Protein AF-A0A6B1FF63-F1 (afdb_monomer_lite)

Structure (mmCIF, N/CA/C/O backbone):
data_AF-A0A6B1FF63-F1
#
_entry.id   AF-A0A6B1FF63-F1
#
loop_
_atom_site.group_PDB
_atom_site.id
_atom_site.type_symbol
_atom_site.labe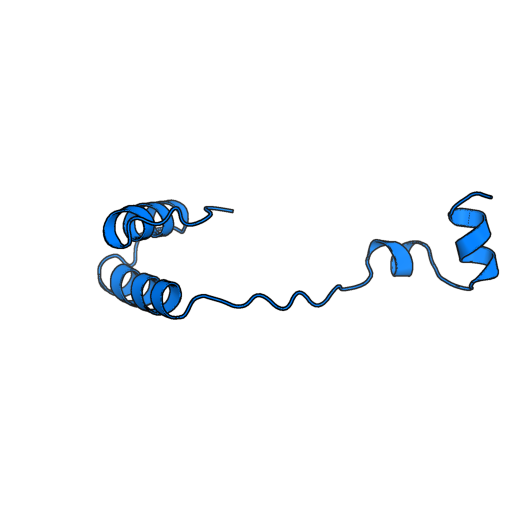l_atom_id
_atom_site.label_alt_id
_atom_site.label_comp_id
_atom_site.label_asym_id
_atom_site.label_entity_id
_atom_site.label_seq_id
_atom_site.pdbx_PDB_ins_code
_atom_site.Cartn_x
_atom_site.Cartn_y
_atom_site.Cartn_z
_atom_site.occupancy
_atom_site.B_iso_or_equiv
_atom_site.auth_seq_id
_atom_site.auth_comp_id
_atom_site.auth_asym_id
_atom_site.auth_atom_id
_atom_site.pdbx_PDB_model_num
ATOM 1 N N . MET A 1 1 ? 24.970 10.955 -26.631 1.00 68.75 1 MET A N 1
ATOM 2 C CA . MET A 1 1 ? 24.111 9.926 -27.270 1.00 68.75 1 MET A CA 1
ATOM 3 C C . MET A 1 1 ? 22.713 10.013 -26.674 1.00 68.75 1 MET A C 1
ATOM 5 O O . MET A 1 1 ? 22.616 10.196 -25.471 1.00 68.75 1 MET A O 1
ATOM 9 N N . SER A 1 2 ? 21.646 9.934 -27.477 1.00 91.44 2 SER A N 1
ATOM 10 C CA . SER A 1 2 ? 20.265 9.958 -26.965 1.00 91.44 2 SER A CA 1
ATOM 11 C C . SER A 1 2 ? 19.766 8.546 -26.648 1.00 91.44 2 SER A C 1
ATOM 13 O O . SER A 1 2 ? 20.177 7.594 -27.310 1.00 91.44 2 SER A O 1
ATOM 15 N N . LEU A 1 3 ? 18.830 8.411 -25.698 1.00 90.06 3 LEU A N 1
ATOM 16 C CA . LEU A 1 3 ? 18.212 7.125 -25.334 1.00 90.06 3 LEU A CA 1
ATOM 17 C C . LEU A 1 3 ? 17.687 6.370 -26.564 1.00 90.06 3 LEU A C 1
ATOM 19 O O . LEU A 1 3 ? 17.883 5.169 -26.691 1.00 90.06 3 LEU A O 1
ATOM 23 N N . ALA A 1 4 ? 17.077 7.083 -27.515 1.00 90.31 4 ALA A N 1
ATOM 24 C CA . ALA A 1 4 ? 16.581 6.488 -28.752 1.00 90.31 4 ALA A CA 1
ATOM 25 C C . ALA A 1 4 ? 17.695 5.855 -29.607 1.00 90.31 4 ALA A C 1
ATOM 27 O O . ALA A 1 4 ? 17.485 4.782 -30.169 1.00 90.31 4 ALA A O 1
ATOM 28 N N . LYS A 1 5 ? 18.874 6.490 -29.694 1.00 95.00 5 LYS A N 1
ATOM 29 C CA . LYS A 1 5 ? 20.032 5.915 -30.396 1.00 95.00 5 LYS A CA 1
ATOM 30 C C . LYS A 1 5 ? 20.560 4.691 -29.649 1.00 95.00 5 LYS A C 1
ATOM 32 O O . LYS A 1 5 ? 20.769 3.661 -30.276 1.00 95.00 5 LYS A O 1
ATOM 37 N N . SER A 1 6 ? 20.697 4.776 -28.328 1.00 95.69 6 SER A N 1
ATOM 38 C CA . SER A 1 6 ? 21.166 3.657 -27.501 1.00 95.69 6 SER A CA 1
ATOM 39 C C . SER A 1 6 ? 20.251 2.433 -27.605 1.00 95.69 6 SER A C 1
ATOM 41 O O . SER A 1 6 ? 20.734 1.326 -27.814 1.00 95.69 6 SER A O 1
ATOM 43 N N . LEU A 1 7 ? 18.931 2.632 -27.544 1.00 94.75 7 LEU A N 1
ATOM 44 C CA . LEU A 1 7 ? 17.942 1.559 -27.678 1.00 94.75 7 LEU A CA 1
ATOM 45 C C . LEU A 1 7 ? 17.963 0.912 -29.069 1.00 94.75 7 LEU A C 1
ATOM 47 O O . LEU A 1 7 ? 17.848 -0.306 -29.174 1.00 94.75 7 LEU A O 1
ATOM 51 N N . LYS A 1 8 ? 18.183 1.707 -30.128 1.00 93.44 8 LYS A N 1
ATOM 52 C CA . LYS A 1 8 ? 18.361 1.190 -31.491 1.00 93.44 8 LYS A CA 1
ATOM 53 C C . LYS A 1 8 ? 19.592 0.288 -31.596 1.00 93.44 8 LYS A C 1
ATOM 55 O O . LYS A 1 8 ? 19.492 -0.778 -32.190 1.00 93.44 8 LYS A O 1
ATOM 60 N N . TYR A 1 9 ? 20.722 0.689 -31.010 1.00 95.56 9 TYR A N 1
ATOM 61 C CA . TYR A 1 9 ? 21.930 -0.144 -30.988 1.00 95.56 9 TYR A CA 1
ATOM 62 C C . TYR A 1 9 ? 21.763 -1.404 -30.132 1.00 95.56 9 TYR A C 1
ATOM 64 O O . TYR A 1 9 ? 22.285 -2.451 -30.490 1.00 95.56 9 TYR A O 1
ATOM 72 N N . ALA A 1 10 ? 21.007 -1.320 -29.036 1.00 93.25 10 ALA A N 1
ATOM 73 C CA . ALA A 1 10 ? 20.724 -2.453 -28.158 1.00 93.25 10 ALA A CA 1
ATOM 74 C C . ALA A 1 10 ? 19.635 -3.406 -28.693 1.00 93.25 10 ALA A C 1
ATOM 76 O O . ALA A 1 10 ? 19.378 -4.433 -28.073 1.00 93.25 10 ALA A O 1
ATOM 77 N N . GLY A 1 11 ? 18.952 -3.067 -29.795 1.00 94.94 11 GLY A N 1
ATOM 78 C CA . GLY A 1 11 ? 17.834 -3.859 -30.323 1.00 94.94 11 GLY A CA 1
ATOM 79 C C . GLY A 1 11 ? 16.592 -3.873 -29.422 1.00 94.94 11 GLY A C 1
ATOM 80 O O . GLY A 1 11 ? 15.736 -4.742 -29.565 1.00 94.94 11 GLY A O 1
ATOM 81 N N . VAL A 1 12 ? 16.471 -2.922 -28.490 1.00 92.81 12 VAL A N 1
ATOM 82 C CA . VAL A 1 12 ? 15.366 -2.860 -27.522 1.00 92.81 12 VAL A CA 1
ATOM 83 C C . VAL A 1 12 ? 14.347 -1.820 -27.974 1.00 92.81 12 VAL A C 1
ATOM 85 O O . VAL A 1 12 ? 14.687 -0.676 -28.279 1.00 92.81 12 VAL A O 1
ATOM 88 N N . SER A 1 13 ? 13.064 -2.185 -27.994 1.00 92.06 13 SER A N 1
ATOM 89 C CA . SER A 1 13 ? 12.006 -1.221 -28.299 1.00 92.06 13 SER A CA 1
ATOM 90 C C . SER A 1 13 ? 11.831 -0.218 -27.153 1.00 92.06 13 SER A C 1
ATOM 92 O O . SER A 1 13 ? 11.997 -0.540 -25.976 1.00 92.06 13 SER A O 1
ATOM 94 N N . LYS A 1 14 ? 11.431 1.016 -27.480 1.00 91.69 14 LYS A N 1
ATOM 95 C CA . LYS A 1 14 ? 11.113 2.030 -26.458 1.00 91.69 14 LYS A CA 1
ATOM 96 C C . LYS A 1 14 ? 10.024 1.548 -25.499 1.00 91.69 14 LYS A C 1
ATOM 98 O O . LYS A 1 14 ? 10.115 1.805 -24.304 1.00 91.69 14 LYS A O 1
ATOM 103 N N . CYS A 1 15 ? 9.027 0.828 -26.014 1.00 92.12 15 CYS A N 1
ATOM 104 C CA . CYS A 1 15 ? 7.944 0.286 -25.202 1.00 92.12 15 CYS A CA 1
ATOM 105 C C . CYS A 1 15 ? 8.461 -0.750 -24.202 1.00 92.12 15 CYS A C 1
ATOM 107 O O . CYS A 1 15 ? 8.133 -0.660 -23.026 1.00 92.12 15 CYS A O 1
ATOM 109 N N . ALA A 1 16 ? 9.316 -1.678 -24.640 1.00 90.69 16 ALA A N 1
ATOM 110 C CA . ALA A 1 16 ? 9.913 -2.672 -23.752 1.00 90.69 16 ALA A CA 1
ATOM 111 C C . ALA A 1 16 ? 10.803 -2.031 -22.678 1.00 90.69 16 ALA A C 1
ATOM 113 O O . ALA A 1 1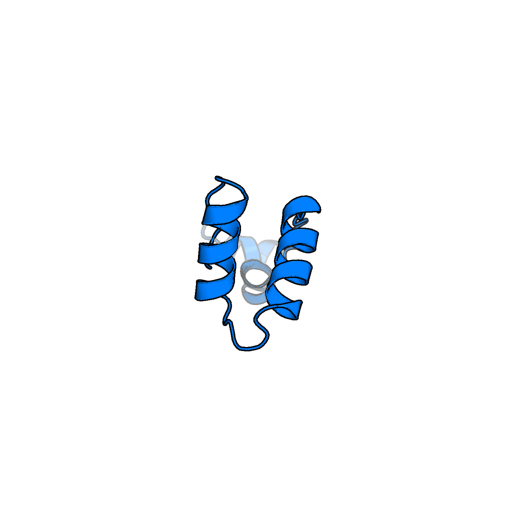6 ? 10.860 -2.535 -21.563 1.00 90.69 16 ALA A O 1
ATOM 114 N N . TRP A 1 17 ? 11.472 -0.916 -22.992 1.00 91.50 17 TRP A N 1
ATOM 115 C CA . TRP A 1 17 ? 12.275 -0.171 -22.023 1.00 91.50 17 TRP A CA 1
ATOM 116 C C . TRP A 1 17 ? 11.422 0.513 -20.946 1.00 91.50 17 TRP A C 1
ATOM 118 O O . TRP A 1 17 ? 11.674 0.334 -19.758 1.00 91.50 17 TRP A O 1
ATOM 128 N N . TYR A 1 18 ? 10.410 1.289 -21.347 1.00 90.81 18 TYR A N 1
ATOM 129 C CA . TYR A 1 18 ? 9.598 2.071 -20.406 1.00 90.81 18 TYR A CA 1
ATOM 130 C C . TYR A 1 18 ? 8.546 1.248 -19.667 1.00 90.81 18 TYR A C 1
ATOM 132 O O . TYR A 1 18 ? 8.294 1.490 -18.490 1.00 90.81 18 TYR A O 1
ATOM 140 N N . TYR A 1 19 ? 7.937 0.281 -20.344 1.00 88.50 19 TYR A N 1
ATOM 141 C CA . TYR A 1 19 ? 6.857 -0.539 -19.799 1.00 88.50 19 TYR A CA 1
ATOM 142 C C . TYR A 1 19 ? 7.347 -1.922 -19.378 1.00 88.50 19 TYR A C 1
ATOM 144 O O . TYR A 1 19 ? 6.571 -2.876 -19.353 1.00 88.50 19 TYR A O 1
ATOM 152 N N . LYS A 1 20 ? 8.638 -2.048 -19.042 1.00 85.44 20 LYS A N 1
ATOM 153 C CA . LYS A 1 20 ? 9.168 -3.291 -18.492 1.00 85.44 20 LYS A CA 1
ATOM 154 C C . LYS A 1 20 ? 8.449 -3.588 -17.171 1.00 85.44 20 LYS A C 1
ATOM 156 O O . LYS A 1 20 ? 8.565 -2.783 -16.240 1.00 85.44 20 LYS A O 1
ATOM 161 N N . PRO A 1 21 ? 7.738 -4.724 -17.047 1.00 82.56 21 PRO A N 1
ATOM 162 C CA . PRO A 1 21 ? 7.144 -5.103 -15.778 1.00 82.56 21 PRO A CA 1
ATOM 163 C C . PRO A 1 21 ? 8.271 -5.260 -14.759 1.00 82.56 21 PRO A C 1
ATOM 165 O O . PRO A 1 21 ? 9.176 -6.077 -14.922 1.00 82.56 21 PRO A O 1
ATOM 168 N N . THR A 1 22 ? 8.251 -4.413 -13.735 1.00 80.75 22 THR A N 1
ATOM 169 C CA . THR A 1 22 ? 9.171 -4.517 -12.606 1.00 80.75 22 THR A CA 1
ATOM 170 C C . THR A 1 22 ? 8.465 -5.299 -11.517 1.00 80.75 22 THR A C 1
ATOM 172 O O . THR A 1 22 ? 7.450 -4.845 -10.987 1.00 80.75 22 THR A O 1
ATOM 175 N N . THR A 1 23 ? 8.995 -6.465 -11.169 1.00 81.75 23 THR A N 1
ATOM 176 C CA . THR A 1 23 ? 8.559 -7.192 -9.978 1.00 81.75 23 THR A CA 1
ATOM 177 C C . THR A 1 23 ? 8.996 -6.407 -8.749 1.00 81.75 23 THR A C 1
ATOM 179 O O . THR A 1 23 ? 10.188 -6.219 -8.509 1.00 81.75 23 THR A O 1
ATOM 182 N N . ARG A 1 24 ? 8.026 -5.900 -7.987 1.00 79.50 24 ARG A N 1
ATOM 183 C CA . ARG A 1 24 ? 8.274 -5.303 -6.674 1.00 79.50 24 ARG A CA 1
ATOM 184 C C . ARG A 1 24 ? 8.024 -6.362 -5.614 1.00 79.50 24 ARG A C 1
ATOM 186 O O . ARG A 1 24 ? 6.891 -6.804 -5.453 1.00 79.50 24 ARG A O 1
ATOM 193 N N . GLU A 1 25 ? 9.066 -6.734 -4.883 1.00 81.62 25 GLU A N 1
ATOM 194 C CA . GLU A 1 25 ? 8.912 -7.510 -3.655 1.00 81.62 25 GLU A CA 1
ATOM 195 C C . GLU A 1 25 ? 8.391 -6.582 -2.556 1.00 81.62 25 G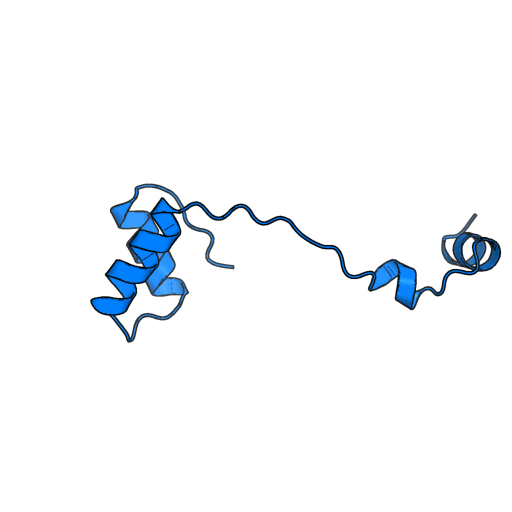LU A C 1
ATOM 197 O O . GLU A 1 25 ? 9.143 -5.844 -1.920 1.00 81.62 25 GLU A O 1
ATOM 202 N N . VAL A 1 26 ? 7.073 -6.569 -2.368 1.00 79.06 26 VAL A N 1
ATOM 203 C CA . VAL A 1 26 ? 6.449 -5.853 -1.255 1.00 79.06 26 VAL A CA 1
ATOM 204 C C . VAL A 1 26 ? 6.380 -6.810 -0.075 1.00 79.06 26 VAL A C 1
ATOM 206 O O . VAL A 1 26 ? 5.548 -7.713 -0.048 1.00 79.06 26 VAL A O 1
ATOM 209 N N . ARG A 1 27 ? 7.258 -6.615 0.912 1.00 81.75 27 ARG A N 1
ATOM 210 C CA . ARG A 1 27 ? 7.108 -7.273 2.212 1.00 81.75 27 ARG A CA 1
ATOM 211 C C . ARG A 1 27 ? 5.979 -6.580 2.961 1.00 81.75 27 ARG A C 1
ATOM 213 O O . ARG A 1 27 ? 6.114 -5.424 3.354 1.00 81.75 27 ARG A O 1
ATOM 220 N N . LEU A 1 28 ? 4.856 -7.275 3.095 1.00 82.19 28 LEU A N 1
ATOM 221 C CA . LEU A 1 28 ? 3.737 -6.822 3.908 1.00 82.19 28 LEU A CA 1
ATOM 222 C C . LEU A 1 28 ? 4.017 -7.169 5.368 1.00 82.19 28 LEU A C 1
ATOM 224 O O . LEU A 1 28 ? 4.456 -8.274 5.675 1.00 82.19 28 LEU A O 1
ATOM 228 N N . ASP A 1 29 ? 3.763 -6.215 6.255 1.00 86.12 29 ASP A N 1
ATOM 229 C CA . ASP A 1 29 ? 3.774 -6.469 7.690 1.00 86.12 29 ASP A CA 1
ATOM 230 C C . ASP A 1 29 ? 2.545 -7.312 8.049 1.00 86.12 29 ASP A C 1
ATOM 232 O O . ASP A 1 29 ? 1.404 -6.875 7.862 1.00 86.12 29 ASP A O 1
ATOM 236 N N . GLN A 1 30 ? 2.783 -8.523 8.552 1.00 88.44 30 GLN A N 1
ATOM 237 C CA . GLN A 1 30 ? 1.716 -9.452 8.902 1.00 88.44 30 GLN A CA 1
ATOM 238 C C . GLN A 1 30 ? 0.801 -8.885 9.995 1.00 88.44 30 GLN A C 1
ATOM 240 O O . GLN A 1 30 ? -0.410 -9.083 9.927 1.00 88.44 30 GLN A O 1
ATOM 245 N N . GLY A 1 31 ? 1.332 -8.087 10.930 1.00 87.06 31 GLY A N 1
ATOM 246 C CA . GLY A 1 31 ? 0.513 -7.444 11.958 1.00 87.06 31 GLY A CA 1
ATOM 247 C C . GLY A 1 31 ? -0.508 -6.476 11.358 1.00 87.06 31 GLY A C 1
ATOM 248 O O . GLY A 1 31 ? -1.654 -6.408 11.806 1.00 87.06 31 GLY A O 1
ATOM 249 N N . ILE A 1 32 ? -0.132 -5.763 10.291 1.00 86.19 32 ILE A N 1
ATOM 250 C CA . ILE A 1 32 ? -1.052 -4.879 9.564 1.00 86.19 32 ILE A CA 1
ATOM 251 C C . ILE A 1 32 ? -2.112 -5.703 8.826 1.00 86.19 32 ILE A C 1
ATOM 253 O O . ILE A 1 32 ? -3.284 -5.327 8.845 1.00 86.19 32 ILE A O 1
ATOM 257 N N . VAL A 1 33 ? -1.734 -6.822 8.202 1.00 89.56 33 VAL A N 1
ATOM 258 C CA . VAL A 1 33 ? -2.677 -7.711 7.497 1.00 89.56 33 VAL A CA 1
ATOM 259 C C . VAL A 1 33 ? -3.739 -8.257 8.455 1.00 89.56 33 VAL A C 1
ATOM 261 O O . VAL A 1 33 ? -4.937 -8.196 8.156 1.00 89.56 33 VAL A O 1
ATOM 264 N N . ASP A 1 34 ? -3.321 -8.708 9.633 1.00 92.31 34 ASP A N 1
ATOM 265 C CA . ASP A 1 34 ? -4.225 -9.259 10.642 1.00 92.31 34 ASP A CA 1
ATOM 266 C C . ASP A 1 34 ? -5.166 -8.172 11.195 1.00 92.31 34 ASP A C 1
ATOM 268 O O . ASP A 1 34 ? -6.379 -8.385 11.320 1.00 92.31 34 ASP A O 1
ATOM 272 N N . ALA A 1 35 ? -4.646 -6.961 11.426 1.00 90.06 35 ALA A N 1
ATOM 273 C CA . ALA A 1 35 ? -5.451 -5.812 11.835 1.00 90.06 35 ALA A CA 1
ATOM 274 C C . ALA A 1 35 ? -6.499 -5.435 10.774 1.00 90.06 35 ALA A C 1
ATOM 276 O O . ALA A 1 35 ? -7.672 -5.244 11.113 1.00 90.06 35 ALA A O 1
ATOM 277 N N . VAL A 1 36 ? -6.119 -5.393 9.488 1.00 90.50 36 VAL A N 1
ATOM 278 C CA . VAL A 1 36 ? -7.048 -5.154 8.366 1.00 90.50 36 VAL A CA 1
ATOM 279 C C . VAL A 1 36 ? -8.177 -6.181 8.382 1.00 90.50 36 VAL A C 1
ATOM 281 O O . VAL A 1 36 ? -9.348 -5.798 8.315 1.00 90.50 36 VAL A O 1
ATOM 284 N N . SER A 1 37 ? -7.841 -7.466 8.506 1.00 91.38 37 SER A N 1
ATOM 285 C CA . SER A 1 37 ? -8.824 -8.550 8.556 1.00 91.38 37 SER A CA 1
ATOM 286 C C . SER A 1 37 ? -9.808 -8.349 9.713 1.00 91.38 37 SER A C 1
ATOM 288 O O . SER A 1 37 ? -11.024 -8.295 9.501 1.00 91.38 37 SER A O 1
ATOM 290 N N . SER A 1 38 ? -9.292 -8.090 10.917 1.00 93.38 38 SER A N 1
ATOM 291 C CA . SER A 1 38 ? -10.112 -7.895 12.117 1.00 93.38 38 SER A CA 1
ATOM 292 C C . SER A 1 38 ? -11.075 -6.700 12.017 1.00 93.38 38 SER A C 1
ATOM 294 O O . SER A 1 38 ? -12.241 -6.799 12.412 1.00 93.38 38 SER A O 1
ATOM 296 N N . ILE A 1 39 ? -10.625 -5.573 11.455 1.00 91.88 39 ILE A N 1
ATOM 297 C CA . ILE A 1 39 ? -11.447 -4.367 11.305 1.00 91.88 39 ILE A CA 1
ATOM 298 C C . ILE A 1 39 ? -12.469 -4.570 10.188 1.00 91.88 39 ILE A C 1
ATOM 300 O O . ILE A 1 39 ? -13.614 -4.147 10.345 1.00 91.88 39 ILE A O 1
ATOM 304 N N . SER A 1 40 ? -12.098 -5.248 9.098 1.00 92.94 40 SER A N 1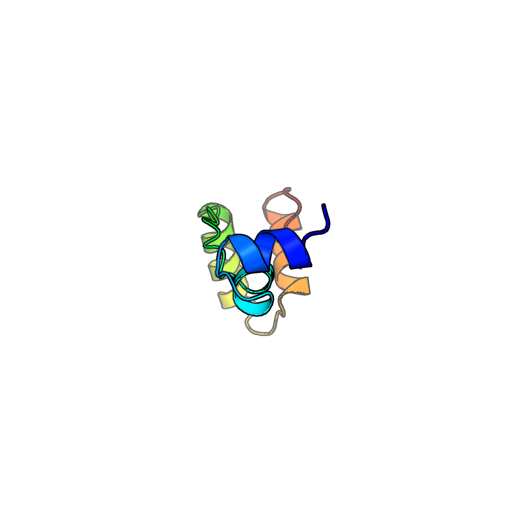
ATOM 305 C CA . SER A 1 40 ? -13.016 -5.519 7.987 1.00 92.94 40 SER A CA 1
ATOM 306 C C . SER A 1 40 ? -14.199 -6.382 8.430 1.00 92.94 40 SER A C 1
ATOM 308 O O . SER A 1 40 ? -15.338 -6.074 8.086 1.00 92.94 40 SER A O 1
ATOM 310 N N . ALA A 1 41 ? -13.954 -7.373 9.294 1.00 93.06 41 ALA A N 1
ATOM 311 C CA . ALA A 1 41 ? -15.000 -8.208 9.874 1.00 93.06 41 ALA A CA 1
ATOM 312 C C . ALA A 1 41 ? -15.960 -7.397 10.764 1.00 93.06 41 ALA A C 1
ATOM 314 O O . ALA A 1 41 ? -17.173 -7.587 10.716 1.00 93.06 41 ALA A O 1
ATOM 315 N N . LYS A 1 42 ? -15.433 -6.446 11.547 1.00 94.19 42 LYS A N 1
ATOM 316 C CA . LYS A 1 42 ? -16.239 -5.566 12.415 1.00 94.19 42 LYS A CA 1
ATOM 317 C C . LYS A 1 42 ? -16.973 -4.467 11.639 1.00 94.19 42 LYS A C 1
ATOM 319 O O . LYS A 1 42 ? -18.023 -3.994 12.075 1.00 94.19 42 LYS A O 1
ATOM 324 N N . ARG A 1 43 ? -16.391 -3.985 10.538 1.00 91.81 43 ARG A N 1
ATOM 325 C CA . ARG A 1 43 ? -16.840 -2.813 9.770 1.00 91.81 43 ARG A CA 1
ATOM 326 C C . ARG A 1 43 ? -16.749 -3.090 8.259 1.00 91.81 43 ARG A C 1
ATOM 328 O O . ARG A 1 43 ? -15.955 -2.450 7.570 1.00 91.81 43 ARG A O 1
ATOM 335 N N . PRO A 1 44 ? -17.605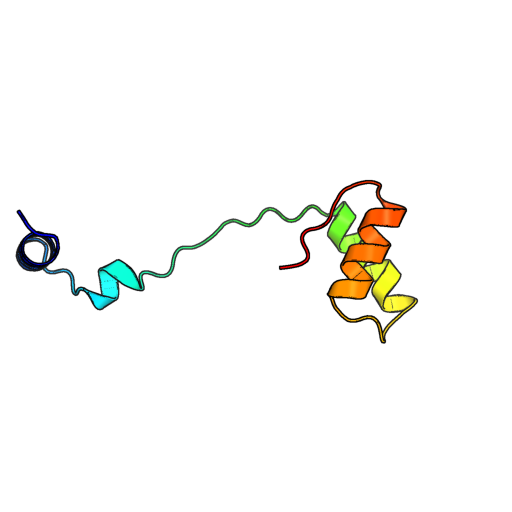 -3.968 7.709 1.00 91.50 44 PRO A N 1
ATOM 336 C CA . PRO A 1 44 ? -17.520 -4.386 6.305 1.00 91.50 44 PRO A CA 1
ATOM 337 C C . PRO A 1 44 ? -17.772 -3.250 5.301 1.00 91.50 44 PRO A C 1
ATOM 339 O O . PRO A 1 44 ? -17.368 -3.330 4.147 1.00 91.50 44 PRO A O 1
ATOM 342 N N . THR A 1 45 ? -18.410 -2.157 5.727 1.00 94.75 45 THR A N 1
ATOM 343 C CA . THR A 1 45 ? -18.681 -0.979 4.886 1.00 94.75 45 THR A CA 1
ATOM 344 C C . THR A 1 45 ? -17.524 0.024 4.837 1.00 94.75 45 THR A C 1
ATOM 346 O O . THR A 1 45 ? -17.624 1.060 4.170 1.00 94.75 45 THR A O 1
ATOM 349 N N . TYR A 1 46 ? -16.426 -0.218 5.560 1.00 93.06 46 TYR A N 1
ATOM 350 C CA . TYR A 1 46 ? -15.287 0.694 5.561 1.00 93.06 46 TYR A CA 1
ATOM 351 C C . TYR A 1 46 ? -14.484 0.561 4.268 1.00 93.06 46 TYR A C 1
ATOM 353 O O . TYR A 1 46 ? -13.860 -0.455 3.991 1.00 93.06 46 TYR A O 1
ATOM 361 N N . GLY A 1 47 ? -14.434 1.651 3.500 1.00 89.50 47 GLY A N 1
ATOM 362 C CA . GLY A 1 47 ? -13.484 1.780 2.398 1.00 89.50 47 GLY A CA 1
ATOM 363 C C . GLY A 1 47 ? -12.039 1.937 2.888 1.00 89.50 47 GLY A C 1
ATOM 364 O O . GLY A 1 47 ? -11.784 2.268 4.050 1.00 89.50 47 GLY A O 1
ATOM 365 N N . THR A 1 48 ? -11.084 1.803 1.968 1.00 90.06 48 THR A N 1
ATOM 366 C CA . THR A 1 48 ? -9.628 1.841 2.219 1.00 90.06 48 THR A CA 1
ATOM 367 C C . THR A 1 48 ? -9.160 3.021 3.071 1.00 90.06 48 THR A C 1
ATOM 369 O O . THR A 1 48 ? -8.361 2.843 3.986 1.00 90.06 48 THR A O 1
ATOM 372 N N . ARG A 1 49 ? -9.699 4.228 2.853 1.00 89.88 49 ARG A N 1
ATOM 373 C CA . ARG A 1 49 ? -9.345 5.409 3.665 1.00 89.88 49 ARG A CA 1
ATOM 374 C C . ARG A 1 49 ? -9.755 5.280 5.132 1.00 89.88 49 ARG A C 1
ATOM 376 O O . ARG A 1 49 ? -8.991 5.678 6.007 1.00 89.88 49 ARG A O 1
ATOM 383 N N . ARG A 1 50 ? -10.955 4.753 5.401 1.00 92.69 50 ARG A N 1
ATOM 384 C CA . ARG A 1 50 ? -11.439 4.555 6.777 1.00 92.69 50 ARG A CA 1
ATOM 385 C C . ARG A 1 50 ? -10.688 3.416 7.455 1.00 92.69 50 ARG A C 1
ATOM 387 O O . ARG A 1 50 ? -10.329 3.562 8.616 1.00 92.69 50 ARG A O 1
ATOM 394 N N . MET A 1 51 ? -10.381 2.353 6.710 1.00 92.38 51 MET A N 1
ATOM 395 C CA . MET A 1 51 ? -9.542 1.248 7.181 1.00 92.38 51 MET A CA 1
ATOM 396 C C . MET A 1 51 ? -8.157 1.737 7.612 1.00 92.38 51 MET A C 1
ATOM 398 O O . MET A 1 51 ? -7.777 1.546 8.761 1.00 92.38 51 MET A O 1
ATOM 402 N N . ALA A 1 52 ? -7.437 2.450 6.740 1.00 91.06 52 ALA A N 1
ATOM 403 C CA . ALA A 1 52 ? -6.101 2.962 7.051 1.00 91.06 52 ALA A CA 1
ATOM 404 C C . ALA A 1 52 ? -6.103 3.910 8.263 1.00 91.06 52 ALA A C 1
ATOM 406 O O . ALA A 1 52 ? -5.210 3.839 9.107 1.00 91.06 52 ALA A O 1
ATOM 407 N N . ALA A 1 53 ? -7.119 4.774 8.384 1.00 92.06 53 ALA A N 1
ATOM 408 C CA . ALA A 1 53 ? -7.262 5.666 9.533 1.00 92.06 53 ALA A CA 1
ATOM 409 C C . ALA A 1 53 ? -7.528 4.902 10.840 1.00 92.06 53 ALA A C 1
ATOM 411 O O . ALA A 1 53 ? -6.962 5.257 11.871 1.00 92.06 53 ALA A O 1
ATOM 412 N N . GLN A 1 54 ? -8.362 3.860 10.799 1.00 92.38 54 GLN A N 1
ATOM 413 C CA . GLN A 1 54 ? -8.648 3.020 11.961 1.00 92.38 54 GLN A CA 1
ATOM 414 C C . GLN A 1 54 ? -7.399 2.247 12.403 1.00 92.38 54 GLN A C 1
ATOM 416 O O . GLN A 1 54 ? -7.032 2.312 13.570 1.00 92.38 54 GLN A O 1
ATOM 421 N N . ILE A 1 55 ? -6.694 1.610 11.464 1.00 92.06 55 ILE A N 1
ATOM 422 C CA . ILE A 1 55 ? -5.462 0.861 11.755 1.00 92.06 55 ILE A CA 1
ATOM 423 C C . ILE A 1 55 ? -4.390 1.790 12.320 1.00 92.06 55 ILE A C 1
ATOM 425 O O . ILE A 1 55 ? -3.744 1.453 13.305 1.00 92.06 55 ILE A O 1
ATOM 429 N N . SER A 1 56 ? -4.241 2.991 11.752 1.00 92.12 56 SER A N 1
ATOM 430 C CA . SER A 1 56 ? -3.254 3.956 12.251 1.00 92.12 56 SER A CA 1
ATOM 431 C C . SER A 1 56 ? -3.540 4.396 13.691 1.00 92.12 56 SER A C 1
ATOM 433 O O . SER A 1 56 ? -2.611 4.685 14.437 1.00 92.12 56 SER A O 1
ATOM 435 N N . ARG A 1 57 ? -4.819 4.446 14.092 1.00 90.31 57 AR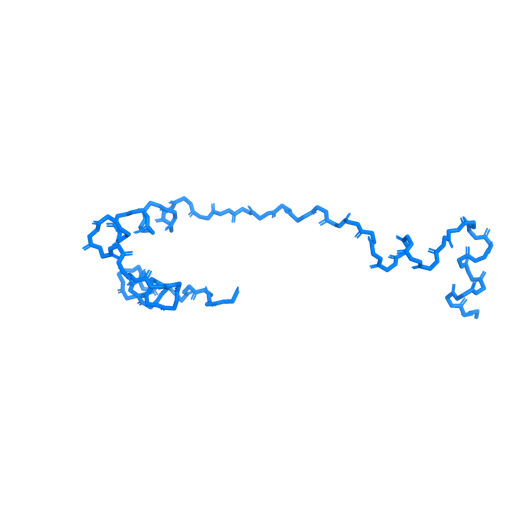G A N 1
ATOM 436 C CA . ARG A 1 57 ? -5.223 4.751 15.474 1.00 90.31 57 ARG A CA 1
ATOM 437 C C . ARG A 1 57 ? -4.968 3.585 16.425 1.00 90.31 57 ARG A C 1
ATOM 439 O O . ARG A 1 57 ? -4.554 3.830 17.548 1.00 90.31 57 ARG A O 1
ATOM 446 N N . GLU A 1 58 ? -5.226 2.354 15.992 1.00 88.94 58 GLU A N 1
ATOM 447 C CA . GLU A 1 58 ? -5.056 1.156 16.828 1.00 88.94 58 GLU A CA 1
ATOM 448 C C . GLU A 1 58 ? -3.580 0.772 17.005 1.00 88.94 58 GLU A C 1
ATOM 450 O O . GLU A 1 58 ? -3.169 0.411 18.102 1.00 88.94 58 GLU A O 1
ATOM 455 N N . MET A 1 59 ? -2.774 0.898 15.949 1.00 86.25 59 MET A N 1
ATOM 456 C CA . MET A 1 59 ? -1.367 0.477 15.934 1.00 86.25 59 MET A CA 1
ATOM 457 C C . MET A 1 59 ? -0.390 1.603 16.298 1.00 86.25 59 MET A C 1
ATOM 459 O O . MET A 1 59 ? 0.792 1.348 16.498 1.00 86.25 59 MET A O 1
ATOM 463 N N . GLY A 1 60 ? -0.837 2.864 16.303 1.00 85.50 60 GLY A N 1
ATOM 464 C CA . GLY A 1 60 ? 0.038 4.028 16.500 1.00 85.50 60 GLY A CA 1
ATOM 465 C C . GLY A 1 60 ? 1.035 4.282 15.358 1.00 85.50 60 GLY A C 1
ATOM 466 O O . GLY A 1 60 ? 1.893 5.153 15.479 1.00 85.50 60 GLY A O 1
ATOM 467 N N . VAL A 1 61 ? 0.926 3.551 14.243 1.00 83.25 61 VAL A N 1
ATOM 468 C CA . VAL A 1 61 ? 1.809 3.661 13.073 1.00 83.25 61 VAL A CA 1
ATOM 469 C C . VAL A 1 61 ? 1.032 4.257 11.897 1.00 83.25 61 VAL A C 1
ATOM 471 O O . VAL A 1 61 ? -0.064 3.785 11.591 1.00 83.25 61 VAL A O 1
ATOM 474 N N . PRO A 1 62 ? 1.563 5.272 11.193 1.00 81.94 62 PRO A N 1
ATOM 475 C CA . PRO A 1 62 ? 0.895 5.826 10.023 1.00 81.94 62 PRO A CA 1
ATOM 476 C C . PRO A 1 62 ? 0.863 4.808 8.873 1.00 81.94 62 PRO A C 1
ATOM 478 O O . PRO A 1 62 ? 1.893 4.478 8.288 1.00 81.94 62 PRO A O 1
ATOM 481 N N . VAL A 1 63 ? -0.335 4.349 8.501 1.00 82.44 63 VAL A N 1
ATOM 482 C CA . VAL A 1 63 ? -0.537 3.466 7.342 1.00 82.44 63 VAL A CA 1
ATOM 483 C C . VAL A 1 63 ? -0.780 4.302 6.086 1.00 82.44 63 VAL A C 1
ATOM 485 O O . VAL A 1 63 ? -1.651 5.182 6.059 1.00 82.44 63 VAL A O 1
ATOM 488 N N . ASN A 1 64 ? -0.005 4.034 5.029 1.00 77.75 64 ASN A N 1
ATOM 489 C CA . ASN A 1 64 ? -0.157 4.724 3.751 1.00 77.75 64 ASN A CA 1
ATOM 490 C C . ASN A 1 64 ? -1.566 4.488 3.166 1.00 77.75 64 ASN A C 1
ATOM 492 O O . ASN A 1 64 ? -2.114 3.390 3.207 1.00 77.75 64 ASN A O 1
ATOM 496 N N . ARG A 1 65 ? -2.157 5.558 2.625 1.00 62.22 65 ARG A N 1
ATOM 497 C CA . ARG A 1 65 ? -3.545 5.614 2.129 1.00 62.22 65 ARG A CA 1
ATOM 498 C C . ARG A 1 65 ? -3.638 5.470 0.603 1.00 62.22 65 ARG A C 1
ATOM 500 O O . ARG A 1 65 ? -4.737 5.615 0.063 1.00 62.22 65 ARG A O 1
ATOM 507 N N . LYS A 1 66 ? -2.491 5.315 -0.065 1.00 52.66 66 LYS A N 1
ATOM 508 C CA . LYS A 1 66 ? -2.300 5.285 -1.519 1.00 52.66 66 LYS A CA 1
ATOM 509 C C . LYS A 1 66 ? -1.669 3.979 -1.958 1.00 52.66 66 LYS A C 1
ATOM 511 O O . LYS A 1 66 ? -0.649 3.615 -1.331 1.00 52.66 66 LYS A O 1
#

Radius of gyration: 20.63 Å; chains: 1; bounding box: 43×19×48 Å

Secondary structure (DSSP, 8-state):
--HHHHHHHHT--HHHHHTPPP-------HHHHHHHHHHHHH-TT--HHHHHHHHHHHHSS-----

pLDDT: mean 88.05, std 7.52, range [52.66, 95.69]

Foldseek 3Di:
DDPVVVCVVVVHDPCCVPVVDDDDPDDDDVVLVVLLVVVCVVCVPDDLVNSQVVSCVVVVNRDDSD

Sequence (66 aa):
MSLAKSLKYAGVSKCAWYYKPTTREVRLDQGIVDAVSSISAKRPTYGTRRMAAQISREMGVPVNRK